Protein AF-A0AA85BDV4-F1 (afdb_monomer)

Radius of gyration: 19.4 Å; Cα contacts (8 Å, |Δi|>4): 171; chains: 1; bounding box: 50×31×52 Å

Nearest PDB structures (foldseek):
  5txf-assembly4_D  TM=7.918E-01  e=3.796E-05  Homo sapiens
  5bv7-assembly1_A  TM=7.929E-01  e=4.331E-05  Homo sapiens
  6mvd-assembly1_A  TM=8.026E-01  e=1.021E-04  Homo sapiens
  4xwg-assembly1_A  TM=7.778E-01  e=3.133E-04  Homo sapiens
  4xx1-assembly3_J  TM=7.763E-01  e=9.000E-04  Homo sapiens

Foldseek 3Di:
DDDDPQADQDPPCVVVLVVVVLVVVVPDDDDDPVVVVVNVVVVVVVVVCCVPPVPLADDPPHQAYEQEFEKDDWEFPDFADDDDDPPADDPPVGRTDTDTDMGQRHDHPVVSCSCVPHPRYDYDYDYHHHPVCCVVPPSNVVVCCVVVVPPD

Mean predicted aligned error: 11.07 Å

Secondary structure (DSSP, 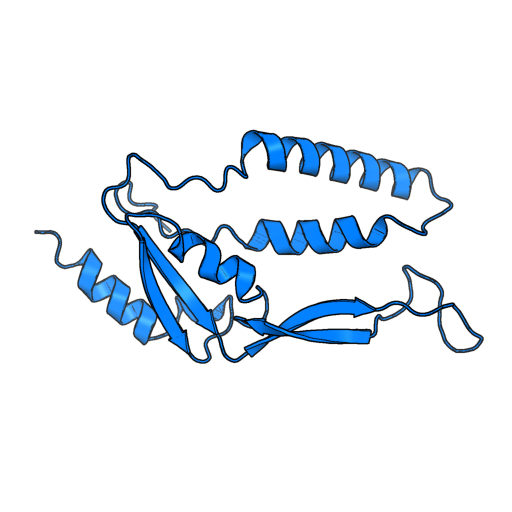8-state):
-PPPTT-----TTHHHHHHHHHHHGGG-----HHHHHHHHHHHHHHHHHHHHH------TT-S-EEEEEEESEEEEEEEE----BTTBPPTTTSPPEEEEEEEBSSSBHHHHTGGGGSTTEEEEEEET--TTGGGG-HHHHHHHHHHHTT--

Solvent-accessible surface area (backbone atoms only — not comparable to full-atom values): 9406 Å² total; per-residue (Å²): 137,86,87,60,98,86,62,72,78,73,77,78,57,70,59,55,57,61,50,54,59,59,59,70,61,73,78,70,83,84,89,48,76,66,60,51,49,55,46,52,51,51,50,51,52,47,57,50,44,53,74,75,70,56,72,88,68,65,68,84,92,50,86,64,36,59,46,67,46,38,28,82,26,73,5,71,70,44,77,46,77,68,83,57,50,101,90,39,53,46,74,85,78,37,86,55,49,79,40,69,41,58,6,14,51,64,51,42,44,76,69,68,53,50,56,70,76,30,96,49,44,45,80,48,79,40,76,69,32,46,66,74,59,40,80,71,31,68,68,50,50,50,52,49,49,65,67,62,77,64,77,123

Structure (mmCIF, N/CA/C/O backbone):
data_AF-A0AA85BDV4-F1
#
_entry.id   AF-A0AA85BDV4-F1
#
loop_
_atom_site.group_PDB
_atom_site.id
_atom_site.type_symbol
_atom_site.label_atom_id
_atom_site.label_alt_id
_atom_site.label_comp_id
_atom_site.label_asym_id
_atom_site.label_entity_id
_atom_site.label_seq_id
_atom_site.pdbx_PDB_ins_code
_atom_site.Cartn_x
_atom_site.Cartn_y
_atom_site.Cartn_z
_atom_site.occupancy
_atom_site.B_iso_or_equiv
_atom_site.auth_seq_id
_atom_site.auth_comp_id
_atom_site.auth_asym_id
_atom_site.auth_atom_id
_atom_site.pdbx_PDB_model_num
ATOM 1 N N . MET A 1 1 ? -14.837 15.836 2.633 1.00 30.86 1 MET A N 1
ATOM 2 C CA . MET A 1 1 ? -14.356 14.771 3.537 1.00 30.86 1 MET A CA 1
ATOM 3 C C . MET A 1 1 ? -14.018 15.440 4.867 1.00 30.86 1 MET A C 1
ATOM 5 O O . MET A 1 1 ? -13.069 16.209 4.909 1.00 30.86 1 MET A O 1
ATOM 9 N N . LYS A 1 2 ? -14.885 15.318 5.884 1.00 22.28 2 LYS A N 1
ATOM 10 C CA . LYS A 1 2 ? -14.691 15.942 7.207 1.00 22.28 2 LYS A CA 1
ATOM 11 C C . LYS A 1 2 ? -13.861 14.987 8.068 1.00 22.28 2 LYS A C 1
ATOM 13 O O . LYS A 1 2 ? -14.291 13.861 8.290 1.00 22.28 2 LYS A O 1
ATOM 18 N N . PHE A 1 3 ? -12.681 15.429 8.495 1.00 24.03 3 PHE A N 1
ATOM 19 C CA . PHE A 1 3 ? -11.876 14.755 9.512 1.00 24.03 3 PHE A CA 1
ATOM 20 C C . PHE A 1 3 ? -12.587 14.913 10.862 1.00 24.03 3 PHE A C 1
ATOM 22 O O . PHE A 1 3 ? -12.796 16.039 11.309 1.00 24.03 3 PHE A O 1
ATOM 29 N N . PHE A 1 4 ? -13.002 13.804 11.475 1.00 26.66 4 PHE A N 1
ATOM 30 C CA . PHE A 1 4 ? -13.498 13.791 12.851 1.00 26.66 4 PHE A CA 1
ATOM 31 C C . PHE A 1 4 ? -12.315 13.544 13.807 1.00 26.66 4 PHE A C 1
ATOM 33 O O . PHE A 1 4 ? -11.494 12.674 13.518 1.00 26.66 4 PHE A O 1
ATOM 40 N N . PRO A 1 5 ? -12.205 14.292 14.918 1.00 28.00 5 PRO A N 1
ATOM 41 C CA . PRO A 1 5 ? -11.007 14.334 15.764 1.00 28.00 5 PRO A CA 1
ATOM 42 C C . PRO A 1 5 ? -10.769 13.101 16.659 1.00 28.00 5 PRO A C 1
ATOM 44 O O . PRO A 1 5 ? -9.748 13.057 17.333 1.00 28.00 5 PRO A O 1
ATOM 47 N N . GLU A 1 6 ? -11.646 12.091 16.662 1.00 28.84 6 GLU A N 1
ATOM 48 C CA . GLU A 1 6 ? -11.576 10.974 17.627 1.00 28.84 6 GLU A CA 1
ATOM 49 C C . GLU A 1 6 ? -11.128 9.625 17.036 1.00 28.84 6 GLU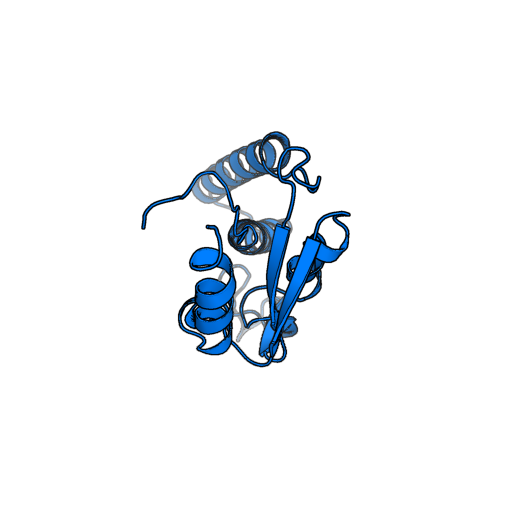 A C 1
ATOM 51 O O . GLU A 1 6 ? -10.912 8.675 17.783 1.00 28.84 6 GLU A O 1
ATOM 56 N N . LYS A 1 7 ? -10.964 9.505 15.708 1.00 29.09 7 LYS A N 1
ATOM 57 C CA . LYS A 1 7 ? -10.555 8.245 15.055 1.00 29.09 7 LYS A CA 1
ATOM 58 C C . LYS A 1 7 ? -9.592 8.520 13.901 1.00 29.09 7 LYS A C 1
ATOM 60 O O . LYS A 1 7 ? -9.982 9.078 12.876 1.00 29.09 7 LYS A O 1
ATOM 65 N N . LEU A 1 8 ? -8.330 8.118 14.057 1.00 34.56 8 LEU A N 1
ATOM 66 C CA . LEU A 1 8 ? -7.311 8.251 13.015 1.00 34.56 8 LEU A CA 1
ATOM 67 C C . LEU A 1 8 ? -7.284 6.973 12.159 1.00 34.56 8 LEU A C 1
ATOM 69 O O . LEU A 1 8 ? -6.732 5.952 12.564 1.00 34.56 8 LEU A O 1
ATOM 73 N N . ILE A 1 9 ? -7.889 7.019 10.969 1.00 37.44 9 ILE A N 1
ATOM 74 C CA . ILE A 1 9 ? -7.736 5.967 9.951 1.00 37.44 9 ILE A CA 1
ATOM 75 C C . ILE A 1 9 ? -6.442 6.273 9.195 1.00 37.44 9 ILE A C 1
ATOM 77 O O . ILE A 1 9 ? -6.403 7.149 8.329 1.00 37.44 9 ILE A O 1
ATOM 81 N N . ILE A 1 10 ? -5.357 5.604 9.573 1.00 37.84 10 ILE A N 1
ATOM 82 C CA . ILE A 1 10 ? -4.033 5.859 9.008 1.00 37.84 10 ILE A CA 1
ATOM 83 C C . ILE A 1 10 ? -3.879 5.093 7.693 1.00 37.84 10 ILE A C 1
ATOM 85 O O . ILE A 1 10 ? -3.808 3.870 7.681 1.00 37.84 10 ILE A O 1
ATOM 89 N N . ASN A 1 11 ? -3.744 5.831 6.592 1.00 37.31 11 ASN A N 1
ATOM 90 C CA . ASN A 1 11 ? -3.278 5.315 5.304 1.00 37.31 11 ASN A CA 1
ATOM 91 C C . ASN A 1 11 ? -1.929 5.982 4.952 1.00 37.31 11 ASN A C 1
ATOM 93 O O . ASN A 1 11 ? -1.769 6.624 3.917 1.00 37.31 11 ASN A O 1
ATOM 97 N N . GLN A 1 12 ? -0.954 5.915 5.871 1.00 36.12 12 GLN A N 1
ATOM 98 C CA . GLN A 1 12 ? 0.313 6.673 5.799 1.00 36.12 12 GLN A CA 1
ATOM 99 C C . GLN A 1 12 ? 1.333 6.116 4.790 1.00 36.12 12 GLN A C 1
ATOM 101 O O . GLN A 1 12 ? 2.488 6.535 4.788 1.00 36.12 12 GLN A O 1
ATOM 106 N N . ILE A 1 13 ? 0.966 5.155 3.942 1.00 39.03 13 ILE A N 1
ATOM 107 C CA . ILE A 1 13 ? 1.968 4.347 3.232 1.00 39.03 13 ILE A CA 1
ATOM 108 C C . ILE A 1 13 ? 2.225 4.811 1.788 1.00 39.03 13 ILE A C 1
ATOM 110 O O . ILE A 1 13 ? 3.257 4.473 1.207 1.00 39.03 13 ILE A O 1
ATOM 114 N N . ILE A 1 14 ? 1.392 5.705 1.238 1.00 37.94 14 ILE A N 1
ATOM 115 C CA . ILE A 1 14 ? 1.641 6.320 -0.083 1.00 37.94 14 ILE A CA 1
ATOM 116 C C . ILE A 1 14 ? 3.017 7.021 -0.125 1.00 37.94 14 ILE A C 1
ATOM 118 O O . ILE A 1 14 ? 3.678 7.048 -1.164 1.00 37.94 14 ILE A O 1
ATOM 122 N N . LEU A 1 15 ? 3.507 7.511 1.021 1.00 34.28 15 LEU A N 1
ATOM 123 C CA . LEU A 1 15 ? 4.810 8.166 1.118 1.00 34.28 15 LEU A CA 1
ATOM 124 C C . LEU A 1 15 ? 5.987 7.190 0.938 1.00 34.28 15 LEU A C 1
ATOM 126 O O . LEU A 1 15 ? 6.964 7.536 0.277 1.00 34.28 15 LEU A O 1
ATOM 130 N N . ASN A 1 16 ? 5.884 5.958 1.453 1.00 36.69 16 ASN A N 1
ATOM 131 C CA . ASN A 1 16 ? 6.958 4.962 1.353 1.00 36.69 16 ASN A CA 1
ATOM 132 C C . ASN A 1 16 ? 7.187 4.502 -0.091 1.00 36.69 16 ASN A C 1
ATOM 134 O O . ASN A 1 16 ? 8.332 4.299 -0.488 1.00 36.69 16 ASN A O 1
ATOM 138 N N . LEU A 1 17 ? 6.128 4.399 -0.901 1.00 35.00 17 LEU A N 1
ATOM 139 C CA . LEU A 1 17 ? 6.250 3.935 -2.285 1.00 35.00 17 LEU A CA 1
ATOM 140 C C . LEU A 1 17 ? 6.935 4.971 -3.191 1.00 35.00 17 LEU A C 1
ATOM 142 O O . LEU A 1 17 ? 7.819 4.623 -3.973 1.00 35.00 17 LEU A O 1
ATOM 146 N N . LEU A 1 18 ? 6.591 6.256 -3.035 1.00 34.47 18 LEU A N 1
ATOM 147 C CA . LEU A 1 18 ? 7.262 7.358 -3.739 1.00 34.47 18 LEU A CA 1
ATOM 148 C C . LEU A 1 18 ? 8.746 7.455 -3.349 1.00 34.47 18 LEU A C 1
ATOM 150 O O . LEU A 1 18 ? 9.605 7.674 -4.203 1.00 34.47 18 LEU A O 1
ATOM 154 N N . ILE A 1 19 ? 9.057 7.231 -2.071 1.00 38.09 19 ILE A N 1
ATOM 155 C CA . ILE A 1 19 ? 10.411 7.318 -1.514 1.00 38.09 19 ILE A CA 1
ATOM 156 C C . ILE A 1 19 ? 11.303 6.135 -1.933 1.00 38.09 19 ILE A C 1
ATOM 158 O O . ILE A 1 19 ? 12.467 6.340 -2.280 1.00 38.09 19 ILE A O 1
ATOM 162 N N . SER A 1 20 ? 10.791 4.900 -1.937 1.00 34.88 20 SER A N 1
ATOM 163 C CA . SER A 1 20 ? 11.577 3.725 -2.342 1.00 34.88 20 SER A CA 1
ATOM 164 C C . SER A 1 20 ? 11.942 3.749 -3.826 1.00 34.88 20 SER A C 1
ATOM 166 O O . SER A 1 20 ? 13.045 3.336 -4.184 1.00 34.88 20 SER A O 1
ATOM 168 N N . ILE A 1 21 ? 11.068 4.289 -4.683 1.00 37.97 21 ILE A N 1
ATOM 169 C CA . ILE A 1 21 ? 11.376 4.500 -6.103 1.00 37.97 21 ILE A CA 1
ATOM 170 C C . ILE A 1 21 ? 12.542 5.487 -6.247 1.00 37.97 21 ILE A C 1
ATOM 172 O O . ILE A 1 21 ? 13.469 5.196 -6.995 1.00 37.97 21 ILE A O 1
ATOM 176 N N . LEU A 1 22 ? 12.555 6.583 -5.476 1.00 39.78 22 LEU A N 1
ATOM 177 C CA . LEU A 1 22 ? 13.626 7.593 -5.466 1.00 39.78 22 LEU A CA 1
ATOM 178 C C . LEU A 1 22 ? 14.993 7.047 -5.009 1.00 39.78 22 LEU A C 1
ATOM 180 O O . LEU A 1 22 ? 16.016 7.455 -5.552 1.00 39.78 22 LEU A O 1
ATOM 184 N N . LEU A 1 23 ? 15.039 6.109 -4.056 1.00 38.38 23 LEU A N 1
ATOM 185 C CA . LEU A 1 23 ? 16.300 5.548 -3.540 1.00 38.38 23 LEU A CA 1
ATOM 186 C C . LEU A 1 23 ? 16.957 4.520 -4.480 1.00 38.38 23 LEU A C 1
ATOM 188 O O . LEU A 1 23 ? 18.176 4.381 -4.463 1.00 38.38 23 LEU A O 1
ATOM 192 N N . VAL A 1 24 ? 16.203 3.837 -5.350 1.00 37.31 24 VAL A N 1
ATOM 193 C CA . VAL A 1 24 ? 16.792 2.925 -6.359 1.00 37.31 24 VAL A CA 1
ATOM 194 C C . VAL A 1 24 ? 17.538 3.693 -7.465 1.00 37.31 24 VAL A C 1
ATOM 196 O O . VAL A 1 24 ? 18.466 3.148 -8.059 1.00 37.31 24 VAL A O 1
ATOM 199 N N . PHE A 1 25 ? 17.237 4.981 -7.684 1.00 41.38 25 PHE A N 1
ATOM 200 C CA . PHE A 1 25 ? 18.016 5.853 -8.586 1.00 41.38 25 PHE A CA 1
ATOM 201 C C . PHE A 1 25 ? 19.459 6.111 -8.107 1.00 41.38 25 PHE A C 1
ATOM 203 O O . PHE A 1 25 ? 20.259 6.667 -8.857 1.00 41.38 25 PHE A O 1
ATOM 210 N N . SER A 1 26 ? 19.817 5.688 -6.890 1.00 44.56 26 SER A N 1
ATOM 211 C CA . SER A 1 26 ? 21.065 6.024 -6.193 1.00 44.56 26 SER A CA 1
ATOM 212 C C . SER A 1 26 ? 22.375 5.512 -6.825 1.00 44.56 26 SER A C 1
ATOM 214 O O . SER A 1 26 ? 23.421 5.759 -6.230 1.00 44.56 26 SER A O 1
ATOM 216 N N . VAL A 1 27 ? 22.398 4.808 -7.967 1.00 40.59 27 VAL A N 1
ATOM 217 C CA . VAL A 1 27 ? 23.648 4.150 -8.417 1.00 40.59 27 VAL A CA 1
ATOM 218 C C . VAL A 1 27 ? 24.198 4.585 -9.786 1.00 40.59 27 VAL A C 1
ATOM 220 O O . VAL A 1 27 ? 25.384 4.353 -9.995 1.00 40.59 27 VAL A O 1
ATOM 223 N N . HIS A 1 28 ? 23.460 5.227 -10.713 1.00 42.75 28 HIS A N 1
ATOM 224 C CA . HIS A 1 28 ? 23.986 5.322 -12.102 1.00 42.75 28 HIS A CA 1
ATOM 225 C C . HIS A 1 28 ? 23.565 6.486 -13.028 1.00 42.75 28 HIS A C 1
ATOM 227 O O . HIS A 1 28 ? 23.606 6.314 -14.242 1.00 42.75 28 HIS A O 1
ATOM 233 N N . ALA A 1 29 ? 23.181 7.669 -12.538 1.00 44.84 29 ALA A N 1
ATOM 234 C CA . ALA A 1 29 ? 22.857 8.791 -13.439 1.00 44.84 29 ALA A CA 1
ATOM 235 C C . ALA A 1 29 ? 23.974 9.852 -13.478 1.00 44.84 29 ALA A C 1
ATOM 237 O O . ALA A 1 29 ? 24.012 10.748 -12.634 1.00 44.84 29 ALA A O 1
ATOM 238 N N . GLU A 1 30 ? 24.862 9.766 -14.474 1.00 47.12 30 GLU A N 1
ATOM 239 C CA . GLU A 1 30 ? 25.744 10.873 -14.859 1.00 47.12 30 GLU A CA 1
ATOM 240 C C . GLU A 1 30 ? 25.049 11.812 -15.862 1.00 47.12 30 GLU A C 1
ATOM 242 O O . GLU A 1 30 ? 24.380 11.378 -16.796 1.00 47.12 30 GLU A O 1
ATOM 247 N N . ASN A 1 31 ? 25.284 13.115 -15.673 1.00 48.88 31 ASN A N 1
ATOM 248 C CA . ASN A 1 31 ? 25.088 14.215 -16.626 1.00 48.88 31 ASN A CA 1
ATOM 249 C C . ASN A 1 31 ? 23.666 14.758 -16.855 1.00 48.88 31 ASN A C 1
ATOM 251 O O . ASN A 1 31 ? 23.080 14.644 -17.925 1.00 48.88 31 ASN A O 1
ATOM 255 N N . SER A 1 32 ? 23.181 15.542 -15.885 1.00 48.53 32 SER A N 1
ATOM 256 C CA . SER A 1 32 ? 22.650 16.893 -16.158 1.00 48.53 32 SER A CA 1
ATOM 257 C C . SER A 1 32 ? 22.473 17.682 -14.853 1.00 48.53 32 SER A C 1
ATOM 259 O O . SER A 1 32 ? 21.945 17.171 -13.866 1.00 48.53 32 SER A O 1
ATOM 261 N N . PHE A 1 33 ? 22.890 18.953 -14.836 1.00 40.97 33 PHE A N 1
ATOM 262 C CA . PHE A 1 33 ? 22.765 19.858 -13.679 1.00 40.97 33 PHE A CA 1
ATOM 263 C C . PHE A 1 33 ? 21.320 19.937 -13.139 1.00 40.97 33 PHE A C 1
ATOM 265 O O . PHE A 1 33 ? 21.102 20.003 -11.931 1.00 40.97 33 PHE A O 1
ATOM 272 N N . PHE A 1 34 ? 20.324 19.844 -14.028 1.00 37.28 34 PHE A N 1
ATOM 273 C CA . PHE A 1 34 ? 18.899 19.835 -13.686 1.00 37.28 34 PHE A CA 1
ATOM 274 C C . PHE A 1 34 ? 18.452 18.533 -12.995 1.00 37.28 34 PHE A C 1
ATOM 276 O O . PHE A 1 34 ? 17.724 18.590 -12.005 1.00 37.28 34 PHE A O 1
ATOM 283 N N . SER A 1 35 ? 18.949 17.372 -13.444 1.00 52.47 35 SER A N 1
ATOM 284 C CA . SER A 1 35 ? 18.714 16.084 -12.774 1.00 52.47 35 SER A CA 1
ATOM 285 C C . SER A 1 35 ? 19.347 16.057 -11.385 1.00 52.47 35 SER A C 1
ATOM 287 O O . SER A 1 35 ? 18.728 15.584 -10.436 1.00 52.47 35 SER A O 1
ATOM 289 N N . ILE A 1 36 ? 20.547 16.628 -11.237 1.00 51.41 36 ILE A N 1
ATOM 290 C CA . ILE A 1 36 ? 21.221 16.753 -9.939 1.00 51.41 36 ILE A CA 1
ATOM 291 C C . ILE A 1 36 ? 20.438 17.692 -9.014 1.00 51.41 36 ILE A C 1
ATOM 293 O O . ILE A 1 36 ? 20.241 17.358 -7.852 1.00 51.41 36 ILE A O 1
ATOM 297 N N . TYR A 1 37 ? 19.945 18.835 -9.497 1.00 49.97 37 TYR A N 1
ATOM 298 C CA . TYR A 1 37 ? 19.175 19.772 -8.671 1.00 49.97 37 TYR A CA 1
ATOM 299 C C . TYR A 1 37 ? 17.845 19.180 -8.185 1.00 49.97 37 TYR A C 1
ATOM 301 O O . TYR A 1 37 ? 17.561 19.224 -6.988 1.00 49.97 37 TYR A O 1
ATOM 309 N N . ILE A 1 38 ? 17.056 18.576 -9.083 1.00 59.50 38 ILE A N 1
ATOM 310 C CA . ILE A 1 38 ? 15.804 17.896 -8.712 1.00 59.50 38 ILE A CA 1
ATOM 311 C C . ILE A 1 38 ? 16.090 16.756 -7.729 1.00 59.50 38 ILE A C 1
ATOM 313 O O . ILE A 1 38 ? 15.371 16.604 -6.742 1.00 59.50 38 ILE A O 1
ATOM 317 N N . TYR A 1 39 ? 17.166 15.999 -7.950 1.00 63.50 39 TYR A N 1
ATOM 318 C CA . TYR A 1 39 ? 17.597 14.941 -7.043 1.00 63.50 39 TYR A CA 1
ATOM 319 C C . TYR A 1 39 ? 17.995 15.478 -5.664 1.00 63.50 39 TYR A C 1
ATOM 321 O O . TYR A 1 39 ? 17.536 14.963 -4.648 1.00 63.50 39 TYR A O 1
ATOM 329 N N . LEU A 1 40 ? 18.810 16.534 -5.604 1.00 70.31 40 LEU A N 1
ATOM 330 C CA . LEU A 1 40 ? 19.243 17.148 -4.349 1.00 70.31 40 LEU A CA 1
ATOM 331 C C . LEU A 1 40 ? 18.059 17.732 -3.578 1.00 70.31 40 LEU A C 1
ATOM 333 O O . LEU A 1 40 ? 17.987 17.552 -2.362 1.00 70.31 40 LEU A O 1
ATOM 337 N N . LEU A 1 41 ? 17.114 18.373 -4.269 1.00 77.25 41 LEU A N 1
ATOM 338 C CA . LEU A 1 41 ? 15.883 18.865 -3.660 1.00 77.25 41 LEU A CA 1
ATOM 339 C C . LEU A 1 41 ? 15.031 17.704 -3.135 1.00 77.25 41 LEU A C 1
ATOM 341 O O . LEU A 1 41 ? 14.637 17.716 -1.970 1.00 77.25 41 LEU A O 1
ATOM 345 N N . GLY A 1 42 ? 14.808 16.668 -3.948 1.00 69.31 42 GLY A N 1
ATOM 346 C CA . GLY A 1 42 ? 14.075 15.467 -3.546 1.00 69.31 42 GLY A CA 1
ATOM 347 C C . GLY A 1 42 ? 14.709 14.773 -2.337 1.00 69.31 42 GLY A C 1
ATOM 348 O O . GLY A 1 42 ? 14.013 14.416 -1.390 1.00 69.31 42 GLY A O 1
ATOM 349 N N . TYR A 1 43 ? 16.037 14.667 -2.310 1.00 71.56 43 TYR A N 1
ATOM 350 C CA . TYR A 1 43 ? 16.795 14.120 -1.188 1.00 71.56 43 TYR A CA 1
ATOM 351 C C . TYR A 1 43 ? 16.681 14.984 0.073 1.00 71.56 43 TYR A C 1
ATOM 353 O O . TYR A 1 43 ? 16.517 14.459 1.175 1.00 71.56 43 TYR A O 1
ATOM 361 N N . GLN A 1 44 ? 16.748 16.312 -0.053 1.00 77.88 44 GLN A N 1
ATOM 362 C CA . GLN A 1 44 ? 16.569 17.224 1.078 1.00 77.88 44 GLN A CA 1
ATOM 363 C C . GLN A 1 44 ? 15.161 17.122 1.665 1.00 77.88 44 GLN A C 1
ATOM 365 O O . GLN A 1 44 ? 15.033 17.001 2.885 1.00 77.88 44 GLN A O 1
ATOM 370 N N . VAL A 1 45 ? 14.135 17.108 0.809 1.00 76.88 45 VAL A N 1
ATOM 371 C CA . VAL A 1 45 ? 12.741 16.902 1.213 1.00 76.88 45 VAL A CA 1
ATOM 372 C C . VAL A 1 45 ? 12.601 15.551 1.905 1.00 76.88 45 VAL A C 1
ATOM 374 O O . VAL A 1 45 ? 12.140 15.510 3.038 1.00 76.88 45 VAL A O 1
ATOM 377 N N . HIS A 1 46 ? 13.101 14.468 1.305 1.00 73.25 46 HIS A N 1
ATOM 378 C CA . HIS A 1 46 ? 13.055 13.133 1.898 1.00 73.25 46 HIS A CA 1
ATOM 379 C C . HIS A 1 46 ? 13.717 13.084 3.281 1.00 73.25 46 HIS A C 1
ATOM 381 O O . HIS A 1 46 ? 13.096 12.633 4.241 1.00 73.25 46 HIS A O 1
ATOM 387 N N . ARG A 1 47 ? 14.948 13.595 3.419 1.00 76.19 47 ARG A N 1
ATOM 388 C CA . ARG A 1 47 ? 15.645 13.627 4.714 1.00 76.19 47 ARG A CA 1
ATOM 389 C C . ARG A 1 47 ? 14.865 14.397 5.768 1.00 76.19 47 ARG A C 1
ATOM 391 O O . ARG A 1 47 ? 14.828 13.965 6.917 1.00 76.19 47 ARG A O 1
ATOM 398 N N . LYS A 1 48 ? 14.290 15.542 5.395 1.00 79.06 48 LYS A N 1
ATOM 399 C CA . LYS A 1 48 ? 13.471 16.344 6.302 1.00 79.06 48 LYS A CA 1
ATOM 400 C C . LYS A 1 48 ? 12.228 15.558 6.716 1.00 79.06 48 LYS A C 1
ATOM 402 O O . LYS A 1 48 ? 11.975 15.401 7.903 1.00 79.06 48 LYS A O 1
ATOM 407 N N . THR A 1 49 ? 11.525 14.976 5.750 1.00 73.19 49 THR A N 1
ATOM 408 C CA . THR A 1 49 ? 10.300 14.214 5.978 1.00 73.19 49 THR A CA 1
ATOM 409 C C . THR A 1 49 ? 10.512 12.972 6.839 1.00 73.19 49 THR A C 1
ATOM 411 O O . THR A 1 49 ? 9.742 12.751 7.767 1.00 73.19 49 THR A O 1
ATOM 414 N N . VAL A 1 50 ? 11.570 12.193 6.592 1.00 71.69 50 VAL A N 1
ATOM 415 C CA . VAL A 1 50 ? 11.917 11.026 7.421 1.00 71.69 50 VAL A CA 1
ATOM 416 C C . VAL A 1 50 ? 12.166 11.438 8.865 1.00 71.69 50 VAL A C 1
ATOM 418 O O . VAL A 1 50 ? 11.690 10.782 9.784 1.00 71.69 50 VAL A O 1
ATOM 421 N N . ARG A 1 51 ? 12.909 12.531 9.067 1.00 75.56 51 ARG A N 1
ATOM 422 C CA . ARG A 1 51 ? 13.256 13.014 10.406 1.00 75.56 51 ARG A CA 1
ATOM 423 C C . ARG A 1 51 ? 12.056 13.573 11.161 1.00 75.56 51 ARG A C 1
ATOM 425 O O . ARG A 1 51 ? 11.974 13.368 12.363 1.00 75.56 51 ARG A O 1
ATOM 432 N N . GLU A 1 52 ? 11.176 14.299 10.479 1.00 76.94 52 GLU A N 1
ATOM 433 C CA . GLU A 1 52 ? 10.097 15.054 11.126 1.00 76.94 52 GLU A CA 1
ATOM 434 C C . GLU A 1 52 ? 8.774 14.281 11.213 1.00 76.94 52 GLU A C 1
ATOM 436 O O . GLU A 1 52 ? 8.020 14.494 12.156 1.00 76.94 52 GLU A O 1
ATOM 441 N N . PHE A 1 53 ? 8.478 13.390 10.259 1.00 67.31 53 PHE A N 1
ATOM 442 C CA . PHE A 1 53 ? 7.131 12.821 10.095 1.00 67.31 53 PHE A CA 1
ATOM 443 C C . PHE A 1 53 ? 7.076 11.291 10.011 1.00 67.31 53 PHE A C 1
ATOM 445 O O . PHE A 1 53 ? 5.982 10.736 9.950 1.00 67.31 53 PHE A O 1
ATOM 452 N N . MET A 1 54 ? 8.215 10.589 9.994 1.00 66.31 54 MET A N 1
ATOM 453 C CA . MET A 1 54 ? 8.246 9.120 9.900 1.00 66.31 54 MET A CA 1
ATOM 454 C C . MET A 1 54 ? 8.632 8.451 11.221 1.00 66.31 54 MET A C 1
ATOM 456 O O . MET A 1 54 ? 9.361 7.458 11.235 1.00 66.31 54 MET A O 1
ATOM 460 N N . THR A 1 55 ? 8.137 8.969 12.346 1.00 68.25 55 THR A N 1
ATOM 461 C CA . THR A 1 55 ? 8.192 8.224 13.605 1.00 68.25 55 THR A CA 1
ATOM 462 C C . THR A 1 55 ? 7.224 7.053 13.491 1.00 68.25 55 THR A C 1
ATOM 464 O O . THR A 1 55 ? 6.020 7.239 13.342 1.00 68.25 55 THR A O 1
ATOM 467 N N . LEU A 1 56 ? 7.752 5.831 13.525 1.00 75.75 56 LEU A N 1
ATOM 468 C CA . LEU A 1 56 ? 6.960 4.600 13.451 1.00 75.75 56 LEU A CA 1
ATOM 469 C C . LEU A 1 56 ? 6.292 4.238 14.796 1.00 75.75 56 LEU A C 1
ATOM 471 O O . LEU A 1 56 ? 5.740 3.147 14.968 1.00 75.75 56 LEU A O 1
ATOM 475 N N . ASP A 1 57 ? 6.357 5.162 15.748 1.00 82.44 57 ASP A N 1
ATOM 476 C CA . ASP A 1 57 ? 5.746 5.056 17.060 1.00 82.44 57 ASP A CA 1
ATOM 477 C C . ASP A 1 57 ? 4.221 5.034 16.950 1.00 82.44 57 ASP A C 1
ATOM 479 O O . ASP A 1 57 ? 3.621 5.664 16.077 1.00 82.44 57 ASP A O 1
ATOM 483 N N . TYR A 1 58 ? 3.584 4.300 17.859 1.00 81.50 58 TYR A N 1
ATOM 484 C CA . TYR A 1 58 ? 2.130 4.300 17.949 1.00 81.50 58 TYR A CA 1
ATOM 485 C C . TYR A 1 58 ? 1.624 5.637 18.515 1.00 81.50 58 TYR A C 1
ATOM 487 O O . TYR A 1 58 ? 2.301 6.255 19.348 1.00 81.50 58 TYR A O 1
ATOM 495 N N . PRO A 1 59 ? 0.424 6.088 18.115 1.00 82.69 59 PRO A N 1
ATOM 496 C CA . PRO A 1 59 ? -0.161 7.306 18.655 1.00 82.69 59 PRO A CA 1
ATOM 497 C C . PRO A 1 59 ? -0.603 7.081 20.111 1.00 82.69 59 PRO A C 1
ATOM 499 O O . PRO A 1 59 ? -1.588 6.389 20.366 1.00 82.69 59 PRO A O 1
ATOM 502 N N . LYS A 1 60 ? 0.135 7.657 21.070 1.00 86.31 60 LYS A N 1
ATOM 503 C CA . LYS A 1 60 ? -0.073 7.445 22.518 1.00 86.31 60 LYS A CA 1
ATOM 504 C C . LYS A 1 60 ? -1.394 8.005 23.046 1.00 86.31 60 LYS A C 1
ATOM 506 O O . LYS A 1 60 ? -1.962 7.430 23.966 1.00 86.31 60 LYS A O 1
ATOM 511 N N . ASP A 1 61 ? -1.875 9.090 22.446 1.00 87.75 61 ASP A N 1
ATOM 512 C CA . ASP A 1 61 ? -3.093 9.791 22.875 1.00 87.75 61 ASP A CA 1
ATOM 513 C C . ASP A 1 61 ? -4.366 9.249 22.204 1.00 87.75 61 ASP A C 1
ATOM 515 O O . ASP A 1 61 ? -5.453 9.792 22.388 1.00 87.75 61 ASP A O 1
ATOM 519 N N . ILE A 1 62 ? -4.244 8.185 21.402 1.00 83.56 62 ILE A N 1
ATOM 520 C CA . ILE A 1 62 ? -5.372 7.557 20.718 1.00 83.56 62 ILE A CA 1
ATOM 521 C C . ILE A 1 62 ? -5.702 6.249 21.445 1.00 83.56 62 ILE A C 1
ATOM 523 O O . ILE A 1 62 ? -4.869 5.344 21.464 1.00 83.56 62 ILE A O 1
ATOM 527 N N . PRO A 1 63 ? -6.895 6.115 22.048 1.00 85.50 63 PRO A N 1
ATOM 528 C CA . PRO A 1 63 ? -7.226 4.941 22.855 1.00 85.50 63 PRO A CA 1
ATOM 529 C C . PRO A 1 63 ? -7.360 3.669 22.011 1.00 85.50 63 PRO A C 1
ATOM 531 O O . PRO A 1 63 ? -7.046 2.581 22.485 1.00 85.50 63 PRO A O 1
ATOM 534 N N . GLU A 1 64 ? -7.793 3.804 20.758 1.00 87.06 64 GLU A N 1
ATOM 535 C CA . GLU A 1 64 ? -8.063 2.682 19.867 1.00 87.06 64 GLU A CA 1
ATOM 536 C C . GLU A 1 64 ? -7.656 3.017 18.431 1.00 87.06 64 GLU A C 1
ATOM 538 O O . GLU A 1 64 ? -8.057 4.041 17.873 1.00 87.06 64 GLU A O 1
ATOM 543 N N . VAL A 1 65 ? -6.869 2.132 17.820 1.00 88.62 65 VAL A N 1
ATOM 544 C CA . VAL A 1 65 ? -6.443 2.248 16.425 1.00 88.62 65 VAL A CA 1
ATOM 545 C C . VAL A 1 65 ? -6.956 1.045 15.649 1.00 88.62 65 VAL A C 1
ATOM 547 O O . VAL A 1 65 ? -6.706 -0.098 16.016 1.00 88.62 65 VAL A O 1
ATOM 550 N N . TYR A 1 66 ? -7.620 1.288 14.522 1.00 90.19 66 TYR A N 1
ATOM 551 C CA . TYR A 1 66 ? -7.967 0.227 13.581 1.00 90.19 66 TYR A CA 1
ATOM 552 C C . TYR A 1 66 ? -7.003 0.248 12.408 1.00 90.19 66 TYR A C 1
ATOM 554 O O . TYR A 1 66 ? -6.985 1.197 11.621 1.00 90.19 66 TYR A O 1
ATOM 562 N N . CYS A 1 67 ? -6.210 -0.810 12.277 1.00 91.44 67 CYS A N 1
ATOM 563 C CA . CYS A 1 67 ? -5.354 -0.988 11.125 1.00 91.44 67 CYS A CA 1
ATOM 564 C C . CYS A 1 67 ? -6.093 -1.733 10.019 1.00 91.44 67 CYS A C 1
ATOM 566 O O . CYS A 1 67 ? -6.306 -2.944 10.099 1.00 91.44 67 CYS A O 1
ATOM 568 N N . VAL A 1 68 ? -6.492 -0.990 8.989 1.00 94.06 68 VAL A N 1
ATOM 569 C CA . VAL A 1 68 ? -7.267 -1.509 7.864 1.00 94.06 68 VAL A CA 1
ATOM 570 C C . VAL A 1 68 ? -6.358 -1.661 6.653 1.00 94.06 68 VAL A C 1
ATOM 572 O O . VAL A 1 68 ? -5.819 -0.675 6.156 1.00 94.06 68 VAL A O 1
ATOM 575 N N . TYR A 1 69 ? -6.207 -2.885 6.159 1.00 94.06 69 TYR A N 1
ATOM 576 C CA . TYR A 1 69 ? -5.460 -3.159 4.933 1.00 94.06 69 TYR A CA 1
ATOM 577 C C . TYR A 1 69 ? -5.972 -4.411 4.231 1.00 94.06 69 TYR A C 1
ATOM 579 O O . TYR A 1 69 ? -6.638 -5.264 4.818 1.00 94.06 69 TYR A O 1
ATOM 587 N N . SER A 1 70 ? -5.638 -4.534 2.954 1.00 94.94 70 SER A N 1
ATOM 588 C CA . SER A 1 70 ? -5.950 -5.695 2.131 1.00 94.94 70 SER A CA 1
ATOM 589 C C . SER A 1 70 ? -4.699 -6.474 1.747 1.00 94.94 70 SER A C 1
ATOM 591 O O . SER A 1 70 ? -3.576 -5.994 1.877 1.00 94.94 70 SER A O 1
ATOM 593 N N . SER A 1 71 ? -4.888 -7.711 1.291 1.00 95.75 71 SER A N 1
ATOM 594 C CA . SER A 1 71 ? -3.813 -8.498 0.685 1.00 95.75 71 SER A CA 1
ATOM 595 C C . SER A 1 71 ? -4.325 -9.493 -0.349 1.00 95.75 71 SER A C 1
ATOM 597 O O . SER A 1 71 ? -5.529 -9.564 -0.595 1.00 95.75 71 SER A O 1
ATOM 599 N N . GLY A 1 72 ? -3.433 -10.290 -0.929 1.00 96.81 72 GLY A N 1
ATOM 600 C CA . GLY A 1 72 ? -3.737 -11.276 -1.959 1.00 96.81 72 GLY A CA 1
ATOM 601 C C . GLY A 1 72 ? -3.606 -10.718 -3.373 1.00 96.81 72 GLY A C 1
ATOM 602 O O . GLY A 1 72 ? -4.125 -11.323 -4.310 1.00 96.81 72 GLY A O 1
ATOM 603 N N . LEU A 1 73 ? -2.957 -9.562 -3.537 1.00 96.75 73 LEU A N 1
ATOM 604 C CA . LEU A 1 73 ? -2.739 -8.913 -4.825 1.00 96.75 73 LEU A CA 1
ATOM 605 C C . LEU A 1 73 ? -1.244 -8.792 -5.115 1.00 96.75 73 LEU A C 1
ATOM 607 O O . LEU A 1 73 ? -0.430 -8.581 -4.219 1.00 96.75 73 LEU A O 1
ATOM 611 N N . LEU A 1 74 ? -0.890 -8.917 -6.394 1.00 96.75 74 LEU A N 1
ATOM 612 C CA . LEU A 1 74 ? 0.486 -8.748 -6.848 1.00 96.75 74 LEU A CA 1
ATOM 613 C C . LEU A 1 74 ? 0.907 -7.285 -6.687 1.00 96.75 74 LEU A C 1
ATOM 615 O O . LEU A 1 74 ? 0.478 -6.422 -7.452 1.00 96.75 74 LEU A O 1
ATOM 619 N N . THR A 1 75 ? 1.796 -7.025 -5.735 1.00 91.50 75 THR A N 1
ATOM 620 C CA . THR A 1 75 ? 2.402 -5.714 -5.506 1.00 91.50 75 THR A CA 1
ATOM 621 C C . THR A 1 75 ? 3.856 -5.720 -5.957 1.00 91.50 75 THR A C 1
ATOM 623 O O . THR A 1 75 ? 4.591 -6.673 -5.703 1.00 91.50 75 THR A O 1
ATOM 626 N N . ILE A 1 76 ? 4.301 -4.654 -6.628 1.00 87.44 76 ILE A N 1
ATOM 627 C CA . ILE A 1 76 ? 5.700 -4.518 -7.055 1.00 87.44 76 ILE A CA 1
ATOM 628 C C . ILE A 1 76 ? 6.608 -4.475 -5.817 1.00 87.44 76 ILE A C 1
ATOM 630 O O . ILE A 1 76 ? 6.494 -3.596 -4.970 1.00 87.44 76 ILE A O 1
ATOM 634 N N . LYS A 1 77 ? 7.544 -5.418 -5.735 1.00 85.69 77 LYS A N 1
ATOM 635 C CA . LYS A 1 77 ? 8.604 -5.490 -4.721 1.00 85.69 77 LYS A CA 1
ATOM 636 C C . LYS A 1 77 ? 9.862 -4.758 -5.164 1.00 85.69 77 LYS A C 1
ATOM 638 O O . LYS A 1 77 ? 10.535 -4.102 -4.373 1.00 85.69 77 LYS A O 1
ATOM 643 N N . ARG A 1 78 ? 10.240 -4.949 -6.429 1.00 80.69 78 ARG A N 1
ATOM 644 C CA . ARG A 1 78 ? 11.519 -4.480 -6.964 1.00 80.69 78 ARG A CA 1
ATOM 645 C C . ARG A 1 78 ? 11.421 -4.198 -8.456 1.00 80.69 78 ARG A C 1
ATOM 647 O O . ARG A 1 78 ? 10.800 -4.947 -9.208 1.00 80.69 78 ARG A O 1
ATOM 654 N N . LEU A 1 79 ? 12.109 -3.136 -8.869 1.00 82.19 79 LEU A N 1
ATOM 655 C CA . LEU A 1 79 ? 12.404 -2.819 -10.262 1.00 82.19 79 LEU A CA 1
ATOM 656 C C . LEU A 1 79 ? 13.822 -3.307 -10.579 1.00 82.19 79 LEU A C 1
ATOM 658 O O . LEU A 1 79 ? 14.777 -2.888 -9.928 1.00 82.19 79 LEU A O 1
ATOM 662 N N . VAL A 1 80 ? 13.971 -4.197 -11.558 1.00 80.19 80 VAL A N 1
ATOM 663 C CA . VAL A 1 80 ? 15.271 -4.741 -11.972 1.00 80.19 80 VAL A CA 1
ATOM 664 C C . VAL A 1 80 ? 15.651 -4.180 -13.340 1.00 80.19 80 VAL A C 1
ATOM 666 O O . VAL A 1 80 ? 15.095 -4.569 -14.373 1.00 80.19 80 VAL A O 1
ATOM 669 N N . TYR A 1 81 ? 16.627 -3.275 -13.347 1.00 79.88 81 TYR A N 1
ATOM 670 C CA . TYR A 1 81 ? 17.266 -2.757 -14.557 1.00 79.88 81 TYR A CA 1
ATOM 671 C C . TYR A 1 81 ? 18.425 -3.671 -14.965 1.00 79.88 81 TYR A C 1
ATOM 673 O O . TYR A 1 81 ? 19.076 -4.268 -14.110 1.00 79.88 81 TYR A O 1
ATOM 681 N N . LYS A 1 82 ? 18.659 -3.836 -16.269 1.00 79.81 82 LYS A N 1
ATOM 682 C CA . LYS A 1 82 ? 19.751 -4.680 -16.778 1.00 79.81 82 LYS A CA 1
ATOM 683 C C . LYS A 1 82 ? 20.769 -3.795 -17.499 1.00 79.81 82 LYS A C 1
ATOM 685 O O . LYS A 1 82 ? 20.400 -2.708 -17.928 1.00 79.81 82 LYS A O 1
ATOM 690 N N . PRO A 1 83 ? 22.016 -4.254 -17.688 1.00 83.19 83 PRO A N 1
ATOM 691 C CA . PRO A 1 83 ? 22.987 -3.505 -18.476 1.00 83.19 83 PRO A CA 1
ATOM 692 C C . PRO A 1 83 ? 22.455 -3.174 -19.882 1.00 83.19 83 PRO A C 1
ATOM 694 O O . PRO A 1 83 ? 21.729 -4.003 -20.454 1.00 83.19 83 PRO A O 1
ATOM 697 N N . PRO A 1 84 ? 22.800 -1.998 -20.440 1.00 85.44 84 PRO A N 1
ATOM 698 C CA . PRO A 1 84 ? 22.382 -1.609 -21.782 1.00 85.44 84 PRO A CA 1
ATOM 699 C C . PRO A 1 84 ? 22.881 -2.609 -22.831 1.00 85.44 84 PRO A C 1
ATOM 701 O O . PRO A 1 84 ? 23.885 -3.297 -22.651 1.00 85.44 84 PRO A O 1
ATOM 704 N N . SER A 1 85 ? 22.152 -2.712 -23.940 1.00 89.62 85 SER A N 1
ATOM 705 C CA . SER A 1 85 ? 22.512 -3.572 -25.075 1.00 89.62 85 SER A CA 1
ATOM 706 C C . SER A 1 85 ? 21.957 -2.984 -26.371 1.00 89.62 85 SER A C 1
ATOM 708 O O . SER A 1 85 ? 21.158 -2.053 -26.318 1.00 89.62 85 SER A O 1
ATOM 710 N N . LEU A 1 86 ? 22.275 -3.578 -27.525 1.00 92.75 86 LEU A N 1
ATOM 711 C CA . LEU A 1 86 ? 21.745 -3.140 -28.828 1.00 92.75 86 LEU A CA 1
ATOM 712 C C . LEU A 1 86 ? 20.208 -3.014 -28.878 1.00 92.75 86 LEU A C 1
ATOM 714 O O . LEU A 1 86 ? 19.690 -2.224 -29.657 1.00 92.75 86 LEU A O 1
ATOM 718 N N . PHE A 1 87 ? 19.480 -3.756 -28.036 1.00 91.88 87 PHE A N 1
ATOM 719 C CA . PHE A 1 87 ? 18.010 -3.751 -27.981 1.00 91.88 87 PHE A CA 1
ATOM 720 C C . PHE A 1 87 ? 17.445 -3.220 -26.656 1.00 91.88 87 PHE A C 1
ATOM 722 O O . PHE A 1 87 ? 16.260 -3.387 -26.369 1.00 91.88 87 PHE A O 1
ATOM 729 N N . ARG A 1 88 ? 18.289 -2.639 -25.796 1.00 85.94 88 ARG A N 1
ATOM 730 C CA . ARG A 1 88 ? 17.898 -2.188 -24.457 1.00 85.94 88 ARG A CA 1
ATOM 731 C C . ARG A 1 88 ? 18.570 -0.861 -24.151 1.00 85.94 88 ARG A C 1
ATOM 733 O O . ARG A 1 88 ? 19.791 -0.818 -24.025 1.00 85.94 88 ARG A O 1
ATOM 740 N N . LEU A 1 89 ? 17.751 0.171 -23.980 1.00 85.06 89 LEU A N 1
ATOM 741 C CA . LEU A 1 89 ? 18.200 1.486 -23.537 1.00 85.06 89 LEU A CA 1
ATOM 742 C C . LEU A 1 89 ? 18.906 1.399 -22.181 1.00 85.06 89 LEU A C 1
ATOM 744 O O . LEU A 1 89 ? 18.657 0.487 -21.390 1.00 85.06 89 LEU A O 1
ATOM 748 N N . GLU A 1 90 ? 19.780 2.361 -21.921 1.00 81.44 90 GLU A N 1
ATOM 749 C CA . GLU A 1 90 ? 20.385 2.542 -20.608 1.00 81.44 90 GLU A CA 1
ATOM 750 C C . GLU A 1 90 ? 19.369 3.057 -19.583 1.00 81.44 90 GLU A C 1
ATOM 752 O O . GLU A 1 90 ? 18.327 3.632 -19.916 1.00 81.44 90 GLU A O 1
ATOM 757 N N . PHE A 1 91 ? 19.675 2.845 -18.307 1.00 72.25 91 PHE A N 1
ATOM 758 C CA . PHE A 1 91 ? 18.971 3.518 -17.224 1.00 72.25 91 PHE A CA 1
ATOM 759 C C . PHE A 1 91 ? 19.180 5.041 -17.342 1.00 72.25 91 PHE A C 1
ATOM 761 O O . PHE A 1 91 ? 20.309 5.456 -17.583 1.00 72.25 91 PHE A O 1
ATOM 768 N N . PRO A 1 92 ? 18.147 5.886 -17.162 1.00 69.56 92 PRO A N 1
ATOM 769 C CA . PRO A 1 92 ? 16.803 5.579 -16.657 1.00 69.56 92 PRO A CA 1
ATOM 770 C C . PRO A 1 92 ? 15.755 5.283 -17.742 1.00 69.56 92 PRO A C 1
ATOM 772 O O . PRO A 1 92 ? 14.603 5.015 -17.418 1.00 69.56 92 PRO A O 1
ATOM 775 N N . ASN A 1 93 ? 16.129 5.316 -19.022 1.00 78.00 93 ASN A N 1
ATOM 776 C CA . ASN A 1 93 ? 15.193 5.207 -20.148 1.00 78.00 93 ASN A CA 1
ATOM 777 C C . ASN A 1 93 ? 14.762 3.759 -20.453 1.00 78.00 93 ASN A C 1
ATOM 779 O O . ASN A 1 93 ? 13.936 3.510 -21.330 1.00 78.00 93 ASN A O 1
ATOM 783 N N . GLN A 1 94 ? 15.320 2.785 -19.739 1.00 78.00 94 GLN A N 1
ATOM 784 C CA . GLN A 1 94 ? 14.952 1.381 -19.839 1.00 78.00 94 GLN A CA 1
ATOM 785 C C . GLN A 1 94 ? 13.635 1.070 -19.107 1.00 78.00 94 GLN A C 1
ATOM 787 O O . GLN A 1 94 ? 13.480 1.409 -17.939 1.00 78.00 94 GLN A O 1
ATOM 792 N N . SER A 1 95 ? 12.751 0.261 -19.704 1.00 82.44 95 SER A N 1
ATOM 793 C CA . SER A 1 95 ? 11.702 -0.428 -18.936 1.00 82.44 95 SER A CA 1
ATOM 794 C C . SER A 1 95 ? 12.316 -1.502 -18.010 1.00 82.44 95 SER A C 1
ATOM 796 O O . SER A 1 95 ? 13.011 -2.410 -18.496 1.00 82.44 95 SER A O 1
ATOM 798 N N . PRO A 1 96 ? 12.100 -1.443 -16.683 1.00 82.31 96 PRO A N 1
ATOM 799 C CA . PRO A 1 96 ? 12.604 -2.457 -15.759 1.00 82.31 96 PRO A CA 1
ATOM 800 C C . PRO A 1 96 ? 11.807 -3.765 -15.853 1.00 82.31 96 PRO A C 1
ATOM 802 O O . PRO A 1 96 ? 10.633 -3.774 -16.221 1.00 82.31 96 PRO A O 1
ATOM 805 N N . LYS A 1 97 ? 12.424 -4.883 -15.451 1.00 84.50 97 LYS A N 1
ATOM 806 C CA . LYS A 1 97 ? 11.677 -6.099 -15.092 1.00 84.50 97 LYS A CA 1
ATOM 807 C C . LYS A 1 97 ? 11.063 -5.889 -13.707 1.00 84.50 97 LYS A C 1
ATOM 809 O O . LYS A 1 97 ? 11.764 -5.464 -12.791 1.00 84.50 97 LYS A O 1
ATOM 814 N N . LEU A 1 98 ? 9.786 -6.220 -13.556 1.00 86.06 98 LEU A N 1
ATOM 815 C CA . LEU A 1 98 ? 9.072 -6.130 -12.285 1.00 86.06 98 LEU A CA 1
ATOM 816 C C . LEU A 1 98 ? 9.163 -7.464 -11.538 1.00 86.06 98 LEU A C 1
ATOM 818 O O . LEU A 1 98 ? 8.912 -8.525 -12.112 1.00 86.06 98 LEU A O 1
ATOM 822 N N . GLU A 1 99 ? 9.540 -7.405 -10.266 1.00 86.00 99 GLU A N 1
ATOM 823 C CA . GLU A 1 99 ? 9.393 -8.513 -9.323 1.00 86.00 99 GLU A CA 1
ATOM 824 C C . GLU A 1 99 ? 8.270 -8.173 -8.352 1.00 86.00 99 GLU A C 1
ATOM 826 O O . GLU A 1 99 ? 8.175 -7.033 -7.893 1.00 86.00 99 GLU A O 1
ATOM 831 N N . TYR A 1 100 ? 7.430 -9.158 -8.047 1.00 92.50 100 TYR A N 1
ATOM 832 C CA . TYR A 1 100 ? 6.212 -8.975 -7.266 1.00 92.50 100 TYR A CA 1
ATOM 833 C C . TYR A 1 100 ? 6.267 -9.752 -5.953 1.00 92.50 100 TYR A C 1
ATOM 835 O O . TYR A 1 100 ? 6.964 -10.761 -5.838 1.00 92.50 100 TYR A O 1
ATOM 843 N N . GLU A 1 101 ? 5.497 -9.290 -4.979 1.00 93.25 101 GLU A N 1
ATOM 844 C CA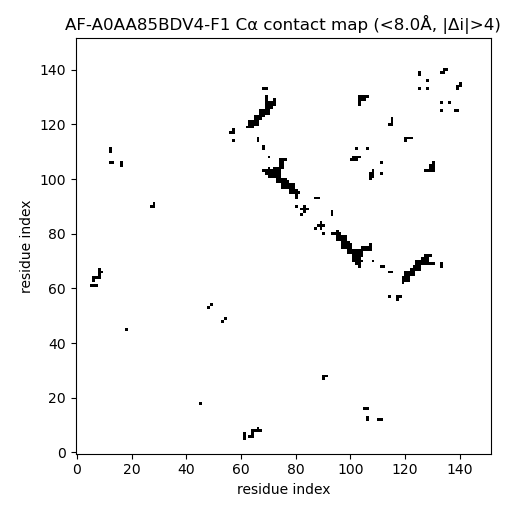 . GLU A 1 101 ? 5.162 -10.004 -3.750 1.00 93.25 101 GLU A CA 1
ATOM 845 C C . GLU A 1 101 ? 3.708 -9.720 -3.349 1.00 93.25 101 GLU A C 1
ATOM 847 O O . GLU A 1 101 ? 2.978 -9.066 -4.095 1.00 93.25 101 GLU A O 1
ATOM 852 N N . ASP A 1 102 ? 3.281 -10.238 -2.197 1.00 97.25 102 ASP A N 1
ATOM 853 C CA . ASP A 1 102 ? 1.931 -10.008 -1.680 1.00 97.25 102 ASP A CA 1
ATOM 854 C C . ASP A 1 102 ? 1.749 -8.584 -1.120 1.00 97.25 102 ASP A C 1
ATOM 856 O O . ASP A 1 102 ? 2.648 -7.997 -0.501 1.00 97.25 102 ASP A O 1
ATOM 860 N N . GLY A 1 103 ? 0.550 -8.043 -1.309 1.00 94.88 103 GLY A N 1
ATOM 861 C CA . GLY A 1 103 ? 0.119 -6.736 -0.837 1.00 94.88 103 GLY A CA 1
ATOM 862 C C . GLY A 1 103 ? -1.252 -6.362 -1.399 1.00 94.88 103 GLY A C 1
ATOM 863 O O . GLY A 1 103 ? -2.045 -7.231 -1.759 1.00 94.88 103 GLY A O 1
ATOM 864 N N . ASP A 1 104 ? -1.536 -5.064 -1.479 1.00 94.62 104 ASP A N 1
ATOM 865 C CA . ASP A 1 104 ? -2.828 -4.528 -1.940 1.00 94.62 104 ASP A CA 1
ATOM 866 C C . ASP A 1 104 ? -2.834 -4.065 -3.414 1.00 94.62 104 ASP A C 1
ATOM 868 O O . ASP A 1 104 ? -3.724 -3.330 -3.848 1.00 94.62 104 ASP A O 1
ATOM 872 N N . GLY A 1 105 ? -1.827 -4.471 -4.192 1.00 93.12 105 GLY A N 1
ATOM 873 C CA . GLY A 1 105 ? -1.598 -4.026 -5.567 1.00 93.12 105 GLY A CA 1
ATOM 874 C C . GLY A 1 105 ? -0.773 -2.738 -5.677 1.00 93.12 105 GLY A C 1
ATOM 875 O O . GLY A 1 105 ? -0.458 -2.306 -6.784 1.00 93.12 105 GLY A O 1
ATOM 876 N N . THR A 1 106 ? -0.409 -2.096 -4.563 1.00 89.38 106 THR A N 1
ATOM 877 C CA . THR A 1 106 ? 0.421 -0.876 -4.541 1.00 89.38 106 THR A CA 1
ATOM 878 C C . THR A 1 106 ? 1.436 -0.894 -3.401 1.00 89.38 106 THR A C 1
ATOM 880 O O . THR A 1 106 ? 2.608 -0.603 -3.616 1.00 89.38 106 THR A O 1
ATOM 883 N N . VAL A 1 107 ? 1.010 -1.287 -2.208 1.00 86.50 107 VAL A N 1
ATOM 884 C CA . VAL A 1 107 ? 1.785 -1.334 -0.975 1.00 86.50 107 VAL A CA 1
ATOM 885 C C . VAL A 1 107 ? 2.045 -2.782 -0.563 1.00 86.50 107 VAL A C 1
ATOM 887 O O . VAL A 1 107 ? 1.155 -3.634 -0.589 1.00 86.50 107 VAL A O 1
ATOM 890 N N . ASN A 1 108 ? 3.293 -3.075 -0.205 1.00 88.06 108 ASN A N 1
ATOM 891 C CA . ASN A 1 108 ? 3.741 -4.413 0.172 1.00 88.06 108 ASN A CA 1
ATOM 892 C C . ASN A 1 108 ? 3.277 -4.784 1.586 1.00 88.06 108 ASN A C 1
ATOM 894 O O . ASN A 1 108 ? 3.182 -3.927 2.473 1.00 88.06 108 ASN A O 1
ATOM 898 N N . MET A 1 109 ? 3.093 -6.084 1.825 1.00 92.44 109 MET A N 1
ATOM 899 C CA . MET A 1 109 ? 2.608 -6.615 3.102 1.00 92.44 109 MET A CA 1
ATOM 900 C C . MET A 1 109 ? 3.392 -6.113 4.323 1.00 92.44 109 MET A C 1
ATOM 902 O O . MET A 1 109 ? 2.798 -5.742 5.333 1.00 92.44 109 MET A O 1
ATOM 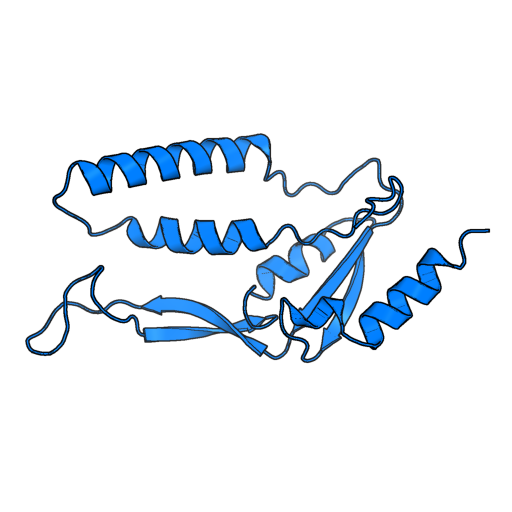906 N N . GLN A 1 110 ? 4.725 -6.048 4.224 1.00 87.81 110 GLN A N 1
ATOM 907 C CA . GLN A 1 110 ? 5.581 -5.598 5.324 1.00 87.81 110 GLN A CA 1
ATOM 908 C C . GLN A 1 110 ? 5.200 -4.197 5.823 1.00 87.81 110 GLN A C 1
ATOM 910 O O . GLN A 1 110 ? 5.258 -3.939 7.026 1.00 87.81 110 GLN A O 1
ATOM 915 N N . SER A 1 111 ? 4.822 -3.293 4.914 1.00 84.81 111 SER A N 1
ATOM 916 C CA . SER A 1 111 ? 4.423 -1.942 5.297 1.00 84.81 111 SER A CA 1
ATOM 917 C C . SER A 1 111 ? 2.983 -1.900 5.800 1.00 84.81 111 SER A C 1
ATOM 919 O O . SER A 1 111 ? 2.722 -1.198 6.773 1.00 84.81 111 SER A O 1
ATOM 921 N N . LEU A 1 112 ? 2.070 -2.651 5.173 1.00 90.19 112 LEU A N 1
ATOM 922 C CA . LEU A 1 112 ? 0.661 -2.726 5.582 1.00 90.19 11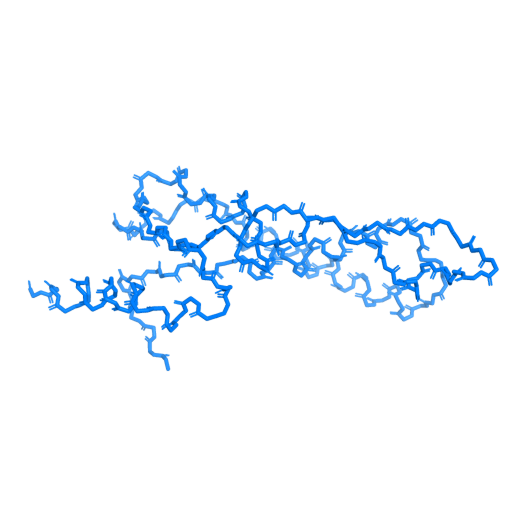2 LEU A CA 1
ATOM 923 C C . LEU A 1 112 ? 0.508 -3.247 7.016 1.00 90.19 112 LEU A C 1
ATOM 925 O O . LEU A 1 112 ? -0.281 -2.720 7.789 1.00 90.19 112 LEU A O 1
ATOM 929 N N . GLN A 1 113 ? 1.314 -4.239 7.392 1.00 91.88 113 GLN A N 1
ATOM 930 C CA . GLN A 1 113 ? 1.246 -4.901 8.696 1.00 91.88 113 GLN A CA 1
ATOM 931 C C . GLN A 1 113 ? 2.007 -4.174 9.811 1.00 91.88 113 GLN A C 1
ATOM 933 O O . GLN A 1 113 ? 2.045 -4.665 10.940 1.00 91.88 113 GLN A O 1
ATOM 938 N N . TYR A 1 114 ? 2.656 -3.037 9.538 1.00 87.25 114 TYR A N 1
ATOM 939 C CA . TYR A 1 114 ? 3.542 -2.414 10.526 1.00 87.25 114 TYR A CA 1
ATOM 940 C C . TYR A 1 114 ? 2.799 -2.003 11.808 1.00 87.25 114 TYR A C 1
ATOM 942 O O . TYR A 1 114 ? 3.277 -2.243 12.917 1.00 87.25 114 TYR A O 1
ATOM 950 N N . CYS A 1 115 ? 1.601 -1.447 11.641 1.00 86.50 115 CYS A N 1
ATOM 951 C CA . CYS A 1 115 ? 0.668 -1.077 12.705 1.00 86.50 115 CYS A CA 1
ATOM 952 C C . CYS A 1 115 ? 0.335 -2.225 13.676 1.00 86.50 115 CYS A C 1
ATOM 954 O O . CYS A 1 115 ? -0.015 -1.954 14.816 1.00 86.50 115 CYS A O 1
ATOM 956 N N . ASN A 1 116 ? 0.483 -3.499 13.278 1.00 89.50 116 ASN A N 1
ATOM 957 C CA . ASN A 1 116 ? 0.213 -4.655 14.143 1.00 89.50 116 ASN A CA 1
ATOM 958 C C . ASN A 1 116 ? 1.152 -4.698 15.362 1.00 89.50 116 ASN A C 1
ATOM 960 O O . ASN A 1 116 ? 0.916 -5.445 16.306 1.00 89.50 116 ASN A O 1
ATOM 964 N N . LYS A 1 117 ? 2.250 -3.933 15.326 1.00 89.38 117 LYS A N 1
ATOM 965 C CA . LYS A 1 117 ? 3.190 -3.782 16.442 1.00 89.38 117 LYS A CA 1
ATOM 966 C C . LYS A 1 117 ? 2.699 -2.806 17.508 1.00 89.38 117 LYS A C 1
ATOM 968 O O . LYS A 1 117 ? 3.298 -2.735 18.578 1.00 89.38 117 LYS A O 1
ATOM 973 N N . TRP A 1 118 ? 1.682 -2.007 17.206 1.00 90.88 118 TRP A N 1
ATOM 974 C CA . TRP A 1 118 ? 1.159 -1.019 18.133 1.00 90.88 118 TRP A CA 1
ATOM 975 C C . TRP A 1 118 ? 0.248 -1.696 19.166 1.00 90.88 118 TRP A C 1
ATOM 977 O O . TRP A 1 118 ? -0.593 -2.513 18.793 1.00 90.88 118 TRP A O 1
ATOM 987 N N . PRO A 1 119 ? 0.391 -1.373 20.463 1.00 91.25 119 PRO A N 1
ATOM 988 C CA . PRO A 1 119 ? -0.308 -2.086 21.535 1.00 91.25 119 PRO A CA 1
ATOM 989 C C . PRO A 1 119 ? -1.831 -1.882 21.518 1.00 91.25 119 PRO A C 1
ATOM 991 O O . PRO A 1 119 ? -2.562 -2.711 22.049 1.00 91.25 119 PRO A O 1
ATOM 994 N N . ASN A 1 120 ? -2.305 -0.790 20.917 1.00 88.62 120 ASN A N 1
ATOM 995 C CA . ASN A 1 120 ? -3.711 -0.397 20.810 1.00 88.62 120 ASN A CA 1
ATOM 996 C C . ASN A 1 120 ? -4.303 -0.641 19.407 1.00 88.62 120 ASN A C 1
ATOM 998 O O . ASN A 1 120 ? -5.337 -0.057 19.077 1.00 88.62 120 ASN A O 1
ATOM 1002 N N . ALA A 1 121 ? -3.642 -1.448 18.566 1.00 90.62 121 ALA A N 1
ATOM 1003 C CA . ALA A 1 121 ? -4.085 -1.700 17.199 1.00 90.62 121 ALA A CA 1
ATOM 1004 C C . ALA A 1 121 ? -4.923 -2.980 17.059 1.00 90.62 121 ALA A C 1
ATOM 1006 O O . ALA A 1 121 ? -4.462 -4.085 17.341 1.00 90.62 121 ALA A O 1
ATOM 1007 N N . SER A 1 122 ? -6.125 -2.823 16.507 1.00 92.06 122 SER A N 1
ATOM 1008 C CA . SER A 1 122 ? -6.993 -3.904 16.037 1.00 92.06 122 SER A CA 1
ATOM 1009 C C . SER A 1 122 ? -6.905 -4.022 14.517 1.00 92.06 122 SER A C 1
ATOM 1011 O O . SER A 1 122 ? -6.990 -3.023 13.802 1.00 92.06 122 SER A O 1
ATOM 1013 N N . VAL A 1 123 ? -6.740 -5.237 13.996 1.00 92.81 123 VAL A N 1
ATOM 1014 C CA . VAL A 1 123 ? -6.536 -5.470 12.557 1.00 92.81 123 VAL A CA 1
ATOM 1015 C C . VAL A 1 123 ? -7.854 -5.759 11.848 1.00 92.81 123 VAL A C 1
ATOM 1017 O O . VAL A 1 123 ? -8.569 -6.688 12.215 1.00 92.81 123 VAL A O 1
ATOM 1020 N N . ILE A 1 124 ? -8.125 -5.019 10.772 1.00 93.31 124 ILE A N 1
ATOM 1021 C CA . ILE A 1 124 ? -9.228 -5.265 9.840 1.00 93.31 124 ILE A CA 1
ATOM 1022 C C . ILE A 1 124 ? -8.633 -5.632 8.484 1.00 93.31 124 ILE A C 1
ATOM 1024 O O . ILE A 1 124 ? -8.250 -4.773 7.687 1.00 93.31 124 ILE A O 1
ATOM 1028 N N . HIS A 1 125 ? -8.537 -6.935 8.236 1.00 95.12 125 HIS A N 1
ATOM 1029 C CA . HIS A 1 125 ? -7.957 -7.461 7.007 1.00 95.12 125 HIS A CA 1
ATOM 1030 C C . HIS A 1 125 ? -9.025 -7.719 5.940 1.00 95.12 125 HIS A C 1
ATOM 1032 O O . HIS A 1 125 ? -9.999 -8.435 6.172 1.00 95.12 125 HIS A O 1
ATOM 1038 N N . LEU A 1 126 ? -8.830 -7.145 4.753 1.00 94.94 126 LEU A N 1
ATOM 1039 C CA . LEU A 1 126 ? -9.757 -7.236 3.626 1.00 94.94 126 LEU A CA 1
ATOM 1040 C C . LEU A 1 126 ? -9.113 -7.982 2.457 1.00 94.94 126 LEU A C 1
ATOM 1042 O O . LEU A 1 126 ? -8.494 -7.382 1.584 1.00 94.94 126 LEU A O 1
ATOM 1046 N N . ALA A 1 127 ? -9.263 -9.306 2.408 1.00 94.38 127 ALA A N 1
ATOM 1047 C CA . ALA A 1 127 ? -8.697 -10.106 1.320 1.00 94.38 127 ALA A CA 1
ATOM 1048 C C . ALA A 1 127 ? -9.181 -9.626 -0.064 1.00 94.38 127 ALA A C 1
ATOM 1050 O O . ALA A 1 127 ? -10.379 -9.413 -0.257 1.00 94.38 127 ALA A O 1
ATOM 1051 N N . ILE A 1 128 ? -8.256 -9.503 -1.017 1.00 94.81 128 ILE A N 1
ATOM 1052 C CA . ILE A 1 128 ? -8.488 -9.196 -2.435 1.00 94.81 128 ILE A CA 1
ATOM 1053 C C . ILE A 1 128 ? -9.255 -7.877 -2.627 1.00 94.81 128 ILE A C 1
ATOM 1055 O O . ILE A 1 128 ? -10.293 -7.817 -3.282 1.00 94.81 128 ILE A O 1
ATOM 1059 N N . SER A 1 129 ? -8.738 -6.796 -2.043 1.00 94.06 129 SER A N 1
ATOM 1060 C CA . SER A 1 129 ? -9.178 -5.432 -2.351 1.00 94.06 129 SER A CA 1
ATOM 1061 C C . SER A 1 129 ? -7.989 -4.599 -2.806 1.00 94.06 129 SER A C 1
ATOM 1063 O O . SER A 1 129 ? -6.966 -4.569 -2.133 1.00 94.06 129 SER A O 1
ATOM 1065 N N . ASN A 1 130 ? -8.109 -3.916 -3.942 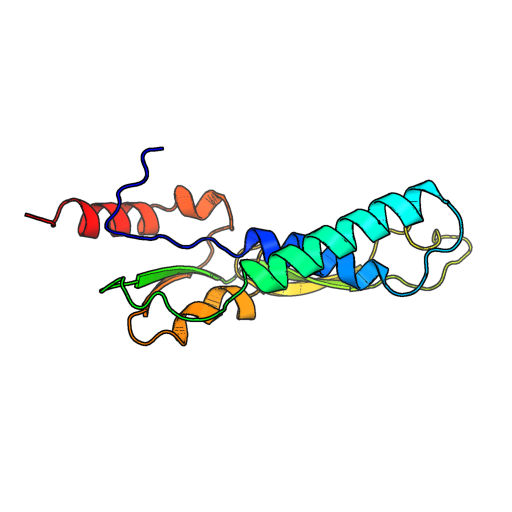1.00 91.50 130 ASN A N 1
ATOM 1066 C CA . ASN A 1 130 ? -7.042 -3.043 -4.434 1.00 91.50 130 ASN A CA 1
ATOM 1067 C C . ASN A 1 130 ? -6.874 -1.811 -3.528 1.00 91.50 130 ASN A C 1
ATOM 1069 O O . ASN A 1 130 ? -7.844 -1.350 -2.920 1.00 91.50 130 ASN A O 1
ATOM 1073 N N . HIS A 1 131 ? -5.666 -1.245 -3.523 1.00 89.94 131 HIS A N 1
ATOM 1074 C CA . HIS A 1 131 ? -5.258 -0.115 -2.684 1.00 89.94 131 HIS A CA 1
ATOM 1075 C C . HIS A 1 131 ? -6.252 1.058 -2.655 1.00 89.94 131 HIS A C 1
ATOM 1077 O O . HIS A 1 131 ? -6.646 1.512 -1.587 1.00 89.94 131 HIS A O 1
ATOM 1083 N N . VAL A 1 132 ? -6.693 1.548 -3.820 1.00 88.94 132 VAL A N 1
ATOM 1084 C CA . VAL A 1 132 ? -7.659 2.664 -3.899 1.00 88.94 132 VAL A CA 1
ATOM 1085 C C . VAL A 1 132 ? -9.112 2.186 -3.722 1.00 88.94 132 VAL A C 1
ATOM 1087 O O . VAL A 1 132 ? -9.834 2.772 -2.912 1.00 88.94 132 VAL A O 1
ATOM 1090 N N . PRO A 1 133 ? -9.569 1.115 -4.406 1.00 91.50 133 PRO A N 1
ATOM 1091 C CA . PRO A 1 133 ? -10.930 0.596 -4.249 1.00 91.50 133 PRO A CA 1
ATOM 1092 C C . PRO A 1 133 ? -11.310 0.112 -2.844 1.00 91.50 133 PRO A C 1
ATOM 1094 O O . PRO A 1 133 ? -12.502 -0.033 -2.588 1.00 91.50 133 PRO A O 1
ATOM 1097 N N . ILE A 1 134 ? -10.356 -0.087 -1.925 1.00 89.75 134 ILE A N 1
ATOM 1098 C CA . ILE A 1 134 ? -10.639 -0.463 -0.528 1.00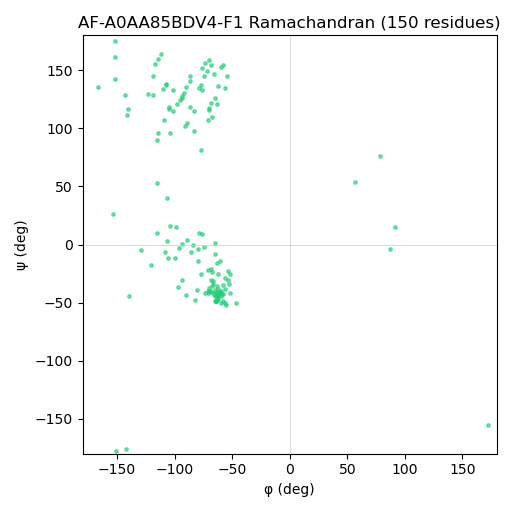 89.75 134 ILE A CA 1
ATOM 1099 C C . ILE A 1 134 ? -11.615 0.497 0.164 1.00 89.75 134 ILE A C 1
ATOM 1101 O O . ILE A 1 134 ? -12.429 0.070 0.977 1.00 89.75 134 ILE A O 1
ATOM 1105 N N . LEU A 1 135 ? -11.610 1.780 -0.219 1.00 90.06 135 LEU A N 1
ATOM 1106 C CA . LEU A 1 135 ? -12.525 2.792 0.318 1.00 90.06 135 LEU A CA 1
ATOM 1107 C C . LEU A 1 135 ? -13.989 2.568 -0.093 1.00 90.06 135 LEU A C 1
ATOM 1109 O O . LEU A 1 135 ? -14.893 3.083 0.560 1.00 90.06 135 LEU A O 1
ATOM 1113 N N . ALA A 1 136 ? -14.220 1.812 -1.166 1.00 92.06 136 ALA A N 1
ATOM 1114 C CA . ALA A 1 136 ? -15.540 1.419 -1.648 1.00 92.06 136 ALA A CA 1
ATOM 1115 C C . ALA A 1 136 ? -15.856 -0.062 -1.362 1.00 92.06 136 ALA A C 1
ATOM 1117 O O . ALA A 1 136 ? -16.913 -0.553 -1.767 1.00 92.06 136 ALA A O 1
ATOM 1118 N N . ASP A 1 137 ? -14.965 -0.788 -0.677 1.00 93.62 137 ASP A N 1
ATOM 1119 C CA . ASP A 1 137 ? -15.197 -2.181 -0.311 1.00 93.62 137 ASP A CA 1
ATOM 1120 C C . ASP A 1 137 ? -16.374 -2.269 0.666 1.00 93.62 137 ASP A C 1
ATOM 1122 O O . ASP A 1 137 ? -16.396 -1.616 1.709 1.00 93.62 137 ASP A O 1
ATOM 1126 N N . LYS A 1 138 ? -17.372 -3.099 0.348 1.00 96.62 138 LYS A N 1
ATOM 1127 C CA . LYS A 1 138 ? -18.577 -3.243 1.179 1.00 96.62 138 LYS A CA 1
ATOM 1128 C C . LYS A 1 138 ? -18.250 -3.674 2.609 1.00 96.62 138 LYS A C 1
ATOM 1130 O O . LYS A 1 138 ? -18.923 -3.227 3.530 1.00 96.62 138 LYS A O 1
ATOM 1135 N N . ARG A 1 139 ? -17.218 -4.501 2.802 1.00 95.38 139 ARG A N 1
ATOM 1136 C CA . ARG A 1 139 ? -16.756 -4.955 4.122 1.00 95.38 139 ARG A CA 1
ATOM 1137 C C . ARG A 1 139 ? -16.153 -3.796 4.908 1.00 95.38 139 ARG A C 1
ATOM 1139 O O . ARG A 1 139 ? -16.430 -3.663 6.096 1.00 95.38 139 ARG A O 1
ATOM 1146 N N . PHE A 1 140 ? -15.383 -2.932 4.240 1.00 93.50 140 PHE A N 1
ATOM 1147 C CA . PHE A 1 140 ? -14.862 -1.708 4.848 1.00 93.50 140 PHE A CA 1
ATOM 1148 C C . PHE A 1 140 ? -15.995 -0.752 5.229 1.00 93.50 140 PHE A C 1
ATOM 1150 O O . PHE A 1 140 ? -16.060 -0.291 6.365 1.00 93.50 140 PHE A O 1
ATOM 1157 N N . LEU A 1 141 ? -16.928 -0.497 4.309 1.00 93.94 141 LEU A N 1
ATOM 1158 C CA . LEU A 1 141 ? -18.072 0.381 4.556 1.0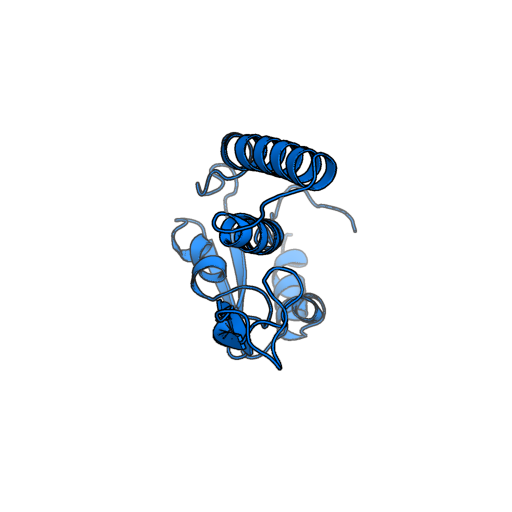0 93.94 141 LEU A CA 1
ATOM 1159 C C . LEU A 1 141 ? -18.947 -0.135 5.706 1.00 93.94 141 LEU A C 1
ATOM 1161 O O . LEU A 1 141 ? -19.344 0.650 6.562 1.00 93.94 141 LEU A O 1
ATOM 1165 N N . GLN A 1 142 ? -19.193 -1.446 5.767 1.00 94.81 142 GLN A N 1
ATOM 1166 C CA . GLN A 1 142 ? -19.922 -2.083 6.864 1.00 94.81 142 GLN A CA 1
ATOM 1167 C C . GLN A 1 142 ? -19.172 -1.948 8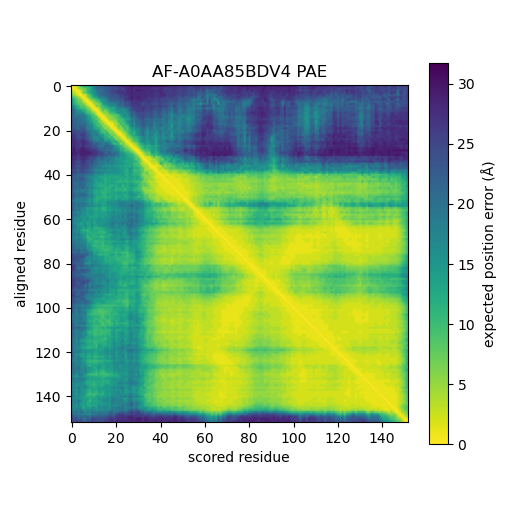.194 1.00 94.81 142 GLN A C 1
ATOM 1169 O O . GLN A 1 142 ? -19.781 -1.621 9.212 1.00 94.81 142 GLN A O 1
ATOM 1174 N N . PHE A 1 143 ? -17.851 -2.153 8.193 1.00 90.75 143 PHE A N 1
ATOM 1175 C CA . PHE A 1 143 ? -17.017 -1.933 9.371 1.00 90.75 143 PHE A CA 1
ATOM 1176 C C . PHE A 1 143 ? -17.134 -0.485 9.875 1.00 90.75 143 PHE A C 1
ATOM 1178 O O . PHE A 1 143 ? -17.404 -0.274 11.057 1.00 90.75 143 PHE A O 1
ATOM 1185 N N . VAL A 1 144 ? -17.005 0.504 8.985 1.00 90.25 144 VAL A N 1
ATOM 1186 C CA . VAL A 1 144 ? -17.121 1.928 9.337 1.00 90.25 144 VAL A CA 1
ATOM 1187 C C . VAL A 1 144 ? -18.512 2.251 9.878 1.00 90.25 144 VAL A C 1
ATOM 1189 O O . VAL A 1 144 ? -18.613 2.892 10.921 1.00 90.25 144 VAL A O 1
ATOM 1192 N N . GLN A 1 145 ? -19.580 1.790 9.221 1.00 92.12 145 GLN A N 1
ATOM 1193 C CA . GLN A 1 145 ? -20.952 1.990 9.698 1.00 92.12 145 GLN A CA 1
ATOM 1194 C C . GLN A 1 145 ? -21.110 1.469 11.129 1.00 92.12 145 GLN A C 1
ATOM 1196 O O . GLN A 1 145 ? -21.477 2.235 12.014 1.00 92.12 145 GLN A O 1
ATOM 1201 N N . ASN A 1 146 ? -20.712 0.221 11.379 1.00 90.56 146 ASN A N 1
ATOM 1202 C CA . ASN A 1 146 ? -20.866 -0.424 12.682 1.00 90.56 146 ASN A CA 1
ATOM 1203 C C . ASN A 1 146 ? -20.096 0.249 13.825 1.00 90.56 146 ASN A C 1
ATOM 1205 O O . ASN A 1 146 ? -20.508 0.080 14.966 1.00 90.56 146 ASN A O 1
ATOM 1209 N N . HIS A 1 147 ? -19.003 0.970 13.547 1.00 83.88 147 HIS A N 1
ATOM 1210 C CA . HIS A 1 147 ? -18.149 1.593 14.571 1.00 83.88 147 HIS A CA 1
ATOM 1211 C C . HIS A 1 147 ? -18.309 3.113 14.667 1.00 83.88 147 HIS A C 1
ATOM 1213 O O . HIS A 1 147 ? -17.782 3.727 15.593 1.00 83.88 147 HIS A O 1
ATOM 1219 N N . VAL A 1 148 ? -18.983 3.752 13.710 1.00 78.25 148 VAL A N 1
ATOM 1220 C CA . VAL A 1 148 ? -19.264 5.195 13.751 1.00 78.25 148 VAL A CA 1
ATOM 1221 C C . VAL A 1 148 ? -20.669 5.462 14.291 1.00 78.25 148 VAL A C 1
ATOM 1223 O O . VAL A 1 148 ? -20.851 6.419 15.037 1.00 78.25 148 VAL A O 1
ATOM 1226 N N . THR A 1 149 ? -21.657 4.616 13.976 1.00 65.06 149 THR A N 1
ATOM 1227 C CA . THR A 1 149 ? -23.055 4.838 14.396 1.00 65.06 149 THR A CA 1
ATOM 1228 C C . THR A 1 149 ? -23.389 4.308 15.792 1.00 65.06 149 THR A C 1
ATOM 1230 O O . THR A 1 149 ? -24.498 4.523 16.265 1.00 65.06 149 THR A O 1
ATOM 1233 N N . THR A 1 150 ? -22.473 3.593 16.444 1.00 56.47 150 THR A N 1
ATOM 1234 C CA . THR A 1 150 ? -22.640 2.994 17.785 1.00 56.47 150 THR A CA 1
ATOM 1235 C C . THR A 1 150 ? -22.070 3.842 18.921 1.00 56.47 150 THR A C 1
ATOM 1237 O O . THR A 1 150 ? -22.236 3.480 20.081 1.00 56.47 150 THR A O 1
ATOM 1240 N N . SER A 1 151 ? -21.436 4.975 18.616 1.00 50.22 151 SER A N 1
ATOM 1241 C CA . SER A 1 151 ? -21.017 5.970 19.610 1.00 50.22 151 SER A CA 1
ATOM 1242 C C . SER A 1 151 ? -22.234 6.798 20.058 1.00 50.22 151 SER A C 1
ATOM 1244 O O . SER A 1 151 ? -22.479 7.873 19.514 1.00 50.22 151 SER A O 1
ATOM 1246 N N . ASN A 1 152 ? -23.019 6.251 20.993 1.00 40.25 152 ASN A N 1
ATOM 1247 C CA . ASN A 1 152 ? -24.017 6.962 21.804 1.00 40.25 152 ASN A CA 1
ATOM 1248 C C . ASN A 1 152 ? -23.542 7.018 23.255 1.00 40.25 152 ASN A C 1
ATOM 1250 O O . ASN A 1 152 ? -23.137 5.947 23.762 1.00 40.25 152 ASN A O 1
#

Sequence (152 aa):
MKFFPEKLIINQIILNLLISILLVFSVHAENSFFSIYIYLLGYQVHRKTVREFMTLDYPKDIPEVYCVYSSGLLTIKRLVYKPPSLFRLEFPNQSPKLEYEDGDGTVNMQSLQYCNKWPNASVIHLAISNHVPILADKRFLQFVQNHVTTSN

InterPro domains:
  IPR003386 Lecithin:cholesterol/phospholipid:diacylglycerol acyltransferase [PF02450] (63-122)
  IPR029058 Alpha/Beta hydrolase fold [G3DSA:3.40.50.1820] (34-151)

Organism: NCBI:txid31246

pLDDT: mean 73.4, std 22.27, range [22.28, 97.25]